Protein AF-A0A2G6HHV6-F1 (afdb_monomer_lite)

Foldseek 3Di:
DDPPCDPVNVVVPPCVVCVVVVVVVVVLVVCVVVPVCCPPPVNVVVVCVVCVVVVVLVVVVVVCVVVVHPDCVSVVVCVVVVVVVVVVD

Sequence (89 aa):
MIESVSLKELLKGNIRQSGIFIAFIAIVALFAVLNPSFLSPGNLTNIVLQYSYILILAIGMLFVIVLGQIDLSVGSVVAVTGALSAVLV

Secondary structure (DSSP, 8-state):
------HHHHHHS-TTTSHHHHHHHHHHHHHHHH-TTTTSHHHHHHHHHHHHHHHHHHHHHHHHHHTT----HHHHHHHHHHHHHHHH-

Structure (mmCIF, N/CA/C/O backbone):
data_AF-A0A2G6HHV6-F1
#
_entry.id   AF-A0A2G6HHV6-F1
#
loop_
_atom_site.group_PDB
_atom_site.id
_atom_site.type_symbol
_atom_site.label_atom_id
_atom_site.label_alt_id
_atom_site.label_comp_id
_atom_site.label_asym_id
_atom_site.label_entity_id
_atom_site.label_seq_id
_atom_site.pdbx_PDB_ins_code
_atom_site.Cartn_x
_atom_site.Cartn_y
_atom_site.Cartn_z
_atom_site.occupancy
_atom_site.B_iso_or_equiv
_atom_site.auth_seq_id
_atom_site.auth_comp_id
_atom_site.auth_asym_id
_atom_site.auth_atom_id
_atom_site.pdbx_PDB_model_num
ATOM 1 N N . MET A 1 1 ? 17.026 -37.337 13.804 1.00 42.88 1 MET A N 1
ATOM 2 C CA . MET A 1 1 ? 16.086 -37.687 12.722 1.00 42.88 1 MET A CA 1
ATOM 3 C C . MET A 1 1 ? 15.511 -36.376 12.213 1.00 42.88 1 MET A C 1
ATOM 5 O O . MET A 1 1 ? 14.566 -35.875 12.796 1.00 42.88 1 MET A O 1
ATOM 9 N N . ILE A 1 2 ? 16.189 -35.729 11.260 1.00 55.09 2 ILE A N 1
ATOM 10 C CA . ILE A 1 2 ? 15.702 -34.477 10.664 1.00 55.09 2 ILE A CA 1
ATOM 11 C C . ILE A 1 2 ? 14.800 -34.920 9.517 1.00 55.09 2 ILE A C 1
ATOM 13 O O . ILE A 1 2 ? 15.305 -35.391 8.498 1.00 55.09 2 ILE A O 1
ATOM 17 N N . GLU A 1 3 ? 13.484 -34.877 9.715 1.00 62.53 3 GLU A N 1
ATOM 18 C CA . GLU A 1 3 ? 12.543 -35.040 8.610 1.00 62.53 3 GLU A CA 1
ATOM 19 C C . GLU A 1 3 ? 12.856 -33.960 7.573 1.00 62.53 3 GLU A C 1
ATOM 21 O O . GLU A 1 3 ? 12.808 -32.761 7.856 1.00 62.53 3 GLU A O 1
ATOM 26 N N . SER A 1 4 ? 13.242 -34.388 6.372 1.00 61.66 4 SER A N 1
ATOM 27 C CA . SER A 1 4 ? 13.319 -33.494 5.225 1.00 61.66 4 SER A CA 1
ATOM 28 C C . SER A 1 4 ? 11.884 -33.154 4.853 1.00 61.66 4 SER A C 1
ATOM 30 O O . SER A 1 4 ? 11.222 -33.897 4.133 1.00 61.66 4 SER A O 1
ATOM 32 N N . VAL A 1 5 ? 11.378 -32.062 5.428 1.00 63.19 5 VAL A N 1
ATOM 33 C CA . VAL A 1 5 ? 10.036 -31.563 5.138 1.00 63.19 5 VAL A CA 1
ATOM 34 C C . VAL A 1 5 ? 9.932 -31.392 3.625 1.00 63.19 5 VAL A C 1
ATOM 36 O O . VAL A 1 5 ? 10.594 -30.550 3.016 1.00 63.19 5 VAL A O 1
ATOM 39 N N . SER A 1 6 ? 9.149 -32.268 3.003 1.00 66.69 6 SER A N 1
ATOM 40 C CA . SER A 1 6 ? 8.993 -32.322 1.559 1.00 66.69 6 SER A CA 1
ATOM 41 C C . SER A 1 6 ? 8.312 -31.040 1.092 1.00 66.69 6 SER A C 1
ATOM 43 O O . SER A 1 6 ? 7.257 -30.666 1.606 1.00 66.69 6 SER A O 1
ATOM 45 N N . LEU A 1 7 ? 8.866 -30.381 0.071 1.00 65.44 7 LEU A N 1
ATOM 46 C CA . LEU A 1 7 ? 8.244 -29.221 -0.587 1.00 65.44 7 LEU A CA 1
ATOM 47 C C . LEU A 1 7 ? 6.778 -29.489 -0.966 1.00 65.44 7 LEU A C 1
ATOM 49 O O . LEU A 1 7 ? 5.953 -28.581 -0.944 1.00 65.44 7 LEU A O 1
ATOM 53 N N . LYS A 1 8 ? 6.431 -30.748 -1.269 1.00 60.81 8 LYS A N 1
ATOM 54 C CA . LYS A 1 8 ? 5.056 -31.158 -1.581 1.00 60.81 8 LYS A CA 1
ATOM 55 C C . LYS A 1 8 ? 4.125 -31.130 -0.367 1.00 60.81 8 LYS A C 1
ATOM 57 O O . LYS A 1 8 ? 2.932 -30.921 -0.557 1.00 60.81 8 LYS A O 1
ATOM 62 N N . GLU A 1 9 ? 4.638 -31.323 0.845 1.00 62.75 9 GLU A N 1
ATOM 63 C CA . GLU A 1 9 ? 3.861 -31.226 2.087 1.00 62.75 9 GLU A CA 1
ATOM 64 C C . GLU A 1 9 ? 3.697 -29.775 2.546 1.00 62.75 9 GLU A C 1
ATOM 66 O O . GLU A 1 9 ? 2.594 -29.393 2.931 1.00 62.75 9 GLU A O 1
ATOM 71 N N . LEU A 1 10 ? 4.721 -28.931 2.358 1.00 59.91 10 LEU A N 1
ATOM 72 C CA . LEU A 1 10 ? 4.595 -27.474 2.530 1.00 59.91 10 LEU A CA 1
ATOM 73 C C . LEU A 1 10 ? 3.549 -26.870 1.583 1.00 59.91 10 LEU A C 1
ATOM 75 O O . LEU A 1 10 ? 2.799 -25.982 1.974 1.00 59.91 10 LEU A O 1
ATOM 79 N N . LEU A 1 11 ? 3.465 -27.375 0.348 1.00 64.88 11 LEU A N 1
ATOM 80 C CA . LEU A 1 11 ? 2.488 -26.923 -0.648 1.00 64.88 11 LEU A CA 1
ATOM 81 C C . LEU A 1 11 ? 1.074 -27.500 -0.436 1.00 64.88 11 LEU A C 1
ATOM 83 O O . LEU A 1 11 ? 0.106 -26.931 -0.941 1.00 64.88 11 LEU A O 1
ATOM 87 N N . LYS A 1 12 ? 0.928 -28.616 0.294 1.00 64.69 12 LYS A N 1
ATOM 88 C CA . LYS A 1 12 ? -0.376 -29.246 0.586 1.00 64.69 12 LYS A CA 1
ATOM 89 C C . LYS A 1 12 ? -1.088 -28.640 1.798 1.00 64.69 12 LYS A C 1
ATOM 91 O O . LYS A 1 12 ? -2.289 -28.860 1.956 1.00 64.69 12 LYS A O 1
ATOM 96 N N . GLY A 1 13 ? -0.382 -27.879 2.633 1.00 62.81 13 GLY A N 1
ATOM 97 C CA . GLY A 1 13 ? -0.961 -27.156 3.762 1.00 62.81 13 GLY A CA 1
ATOM 98 C C . GLY A 1 13 ? -1.676 -25.880 3.314 1.00 62.81 13 GLY A C 1
ATOM 99 O O . GLY A 1 13 ? -1.047 -24.932 2.865 1.00 62.81 13 GLY A O 1
ATOM 100 N N . ASN A 1 14 ? -3.001 -25.841 3.459 1.00 65.31 14 ASN A N 1
ATOM 101 C CA . ASN A 1 14 ? -3.827 -24.627 3.417 1.00 65.31 14 ASN A CA 1
ATOM 102 C C . ASN A 1 14 ? -3.664 -23.705 2.193 1.00 65.31 14 ASN A C 1
ATOM 104 O O . ASN A 1 14 ? -3.689 -22.481 2.327 1.00 65.31 14 ASN A O 1
ATOM 108 N N . ILE A 1 15 ? -3.662 -24.265 0.979 1.00 68.94 15 ILE A N 1
ATOM 109 C CA . ILE A 1 15 ? -3.698 -23.479 -0.273 1.00 68.94 15 ILE A CA 1
ATOM 110 C C . ILE A 1 15 ? -4.844 -22.443 -0.298 1.00 68.94 15 ILE A C 1
ATOM 112 O O . ILE A 1 15 ? -4.732 -21.391 -0.922 1.00 68.94 15 ILE A O 1
ATOM 116 N N . ARG A 1 16 ? -5.932 -22.712 0.444 1.00 66.56 16 ARG A N 1
ATOM 117 C CA . ARG A 1 16 ? -7.072 -21.803 0.629 1.00 66.56 16 ARG A CA 1
ATOM 118 C C . ARG A 1 16 ? -6.755 -20.596 1.520 1.00 66.56 16 ARG A C 1
ATOM 120 O O . ARG A 1 16 ? -7.297 -19.528 1.273 1.00 66.56 16 ARG A O 1
ATOM 127 N N . GLN A 1 17 ? -5.907 -20.744 2.541 1.00 74.19 17 GLN A N 1
ATOM 128 C CA . GLN A 1 17 ? -5.473 -19.620 3.388 1.00 74.19 17 GLN A CA 1
ATOM 129 C C . GLN A 1 17 ? -4.338 -18.828 2.728 1.00 74.19 17 GLN A C 1
ATOM 131 O O . GLN A 1 17 ? -4.280 -17.612 2.871 1.00 74.19 17 GLN A O 1
ATOM 136 N N . SER A 1 18 ? -3.482 -19.489 1.946 1.00 82.38 18 SER A N 1
ATOM 137 C CA . SER A 1 18 ? -2.363 -18.845 1.244 1.00 82.38 18 SER A CA 1
ATOM 138 C C . SER A 1 18 ? -2.722 -18.311 -0.146 1.00 82.38 18 SER A C 1
ATOM 140 O O . SER A 1 18 ? -1.848 -17.795 -0.840 1.00 82.38 18 SER A O 1
ATOM 142 N N . GLY A 1 19 ? -3.990 -18.398 -0.561 1.00 86.69 19 GLY A N 1
ATOM 143 C CA . GLY A 1 19 ? -4.434 -18.049 -1.914 1.00 86.69 19 GLY A CA 1
ATOM 144 C C . GLY A 1 19 ? -4.037 -16.637 -2.350 1.00 86.69 19 GLY A C 1
ATOM 145 O O . GLY A 1 19 ? -3.608 -16.453 -3.485 1.00 86.69 19 GLY A O 1
ATOM 146 N N . ILE A 1 20 ? -4.086 -15.657 -1.439 1.00 89.19 20 ILE A N 1
ATOM 147 C CA . ILE A 1 20 ? -3.682 -14.277 -1.746 1.00 89.19 20 ILE A CA 1
ATOM 148 C C . ILE A 1 20 ? -2.176 -14.147 -1.998 1.00 89.19 20 ILE A C 1
ATOM 150 O O . ILE A 1 20 ? -1.764 -13.432 -2.906 1.00 89.19 20 ILE A O 1
ATOM 154 N N . PHE A 1 21 ? -1.352 -14.881 -1.248 1.00 87.44 21 PHE A N 1
ATOM 155 C CA . PHE A 1 21 ? 0.096 -14.883 -1.438 1.00 87.44 21 PHE A CA 1
ATOM 156 C C . PHE A 1 21 ? 0.472 -15.583 -2.748 1.00 87.44 21 PHE A C 1
ATOM 158 O O . PHE A 1 21 ? 1.300 -15.088 -3.506 1.00 87.44 21 PHE A O 1
ATOM 165 N N . ILE A 1 22 ? -0.197 -16.696 -3.058 1.00 90.19 22 ILE A N 1
ATOM 166 C CA . ILE A 1 22 ? -0.024 -17.413 -4.326 1.00 90.19 22 ILE A CA 1
ATOM 167 C C . ILE A 1 22 ? -0.416 -16.512 -5.506 1.00 90.19 22 ILE A C 1
ATOM 169 O O . ILE A 1 22 ? 0.342 -16.403 -6.468 1.00 90.19 22 ILE A O 1
ATOM 173 N N . ALA A 1 23 ? -1.559 -15.824 -5.417 1.00 91.88 23 ALA A N 1
ATOM 174 C CA . ALA A 1 23 ? -2.010 -14.881 -6.439 1.00 91.88 23 ALA A CA 1
ATOM 175 C C . ALA A 1 23 ? -1.039 -13.701 -6.611 1.00 91.88 23 ALA A C 1
ATOM 177 O O . ALA A 1 23 ? -0.742 -13.318 -7.741 1.00 91.88 23 ALA A O 1
ATOM 178 N N . PHE A 1 24 ? -0.499 -13.164 -5.511 1.00 92.19 24 PHE A N 1
ATOM 179 C CA . PHE A 1 24 ? 0.510 -12.106 -5.539 1.00 92.19 24 PHE A CA 1
ATOM 180 C C . PHE A 1 24 ? 1.765 -12.539 -6.305 1.00 92.19 24 PHE A C 1
ATOM 182 O O . PHE A 1 24 ? 2.162 -11.866 -7.255 1.00 92.19 24 PHE A O 1
ATOM 189 N N . ILE A 1 25 ? 2.352 -13.688 -5.951 1.00 94.38 25 ILE A N 1
ATOM 190 C CA . ILE A 1 25 ? 3.544 -14.210 -6.635 1.00 94.38 25 ILE A CA 1
ATOM 191 C C . ILE A 1 25 ? 3.257 -14.475 -8.118 1.00 94.38 25 ILE A C 1
ATOM 193 O O . ILE A 1 25 ? 4.076 -14.128 -8.968 1.00 94.38 25 ILE A O 1
ATOM 197 N N . ALA A 1 26 ? 2.089 -15.036 -8.444 1.00 95.31 26 ALA A N 1
ATOM 198 C CA . ALA A 1 26 ? 1.692 -15.292 -9.825 1.00 95.31 26 ALA A CA 1
ATOM 199 C C . ALA A 1 26 ? 1.582 -13.999 -10.652 1.00 95.31 26 ALA A C 1
ATOM 201 O O . ALA A 1 26 ? 2.104 -13.941 -11.764 1.00 95.31 26 ALA A O 1
ATOM 202 N N . ILE A 1 27 ? 0.956 -12.950 -10.107 1.00 95.44 27 ILE A N 1
ATOM 203 C CA . ILE A 1 27 ? 0.843 -11.637 -10.762 1.00 95.44 27 ILE A CA 1
ATOM 204 C C . ILE A 1 27 ? 2.218 -10.994 -10.954 1.00 95.44 27 ILE A C 1
ATOM 206 O O . ILE A 1 27 ? 2.521 -10.512 -12.044 1.00 95.44 27 ILE A O 1
ATOM 210 N N . VAL A 1 28 ? 3.072 -11.013 -9.927 1.00 95.44 28 VAL A N 1
ATOM 211 C CA . VAL A 1 28 ? 4.432 -10.460 -10.012 1.00 95.44 28 VAL A CA 1
ATOM 212 C C . VAL A 1 28 ? 5.239 -11.177 -11.094 1.00 95.44 28 VAL A C 1
ATOM 214 O O . VAL A 1 28 ? 5.863 -10.518 -11.922 1.00 95.44 28 VAL A O 1
ATOM 217 N N . ALA A 1 29 ? 5.190 -12.512 -11.135 1.00 96.62 29 ALA A N 1
ATOM 218 C CA . ALA A 1 29 ? 5.872 -13.306 -12.154 1.00 96.62 29 ALA A CA 1
ATOM 219 C C . ALA A 1 29 ? 5.334 -13.021 -13.565 1.00 96.62 29 ALA A C 1
ATOM 221 O O . ALA A 1 29 ? 6.118 -12.858 -14.499 1.00 96.62 29 ALA A O 1
ATOM 222 N N . LEU A 1 30 ? 4.012 -12.903 -13.717 1.00 97.75 30 LEU A N 1
ATOM 223 C CA . LEU A 1 30 ? 3.374 -12.561 -14.986 1.00 97.75 30 LEU A CA 1
ATOM 224 C C . LEU A 1 30 ? 3.889 -11.217 -15.521 1.00 97.75 30 LEU A C 1
ATOM 226 O O . LEU A 1 30 ? 4.362 -11.147 -16.654 1.00 97.75 30 LEU A O 1
ATOM 230 N N . PHE A 1 31 ? 3.850 -10.158 -14.709 1.00 96.19 31 PHE A N 1
ATOM 231 C CA . PHE A 1 31 ? 4.298 -8.832 -15.142 1.00 96.19 31 PHE A CA 1
ATOM 232 C C . PHE A 1 31 ? 5.815 -8.727 -15.307 1.00 96.19 31 PHE A C 1
ATOM 234 O O . PHE A 1 31 ? 6.265 -7.975 -16.168 1.00 96.19 31 PHE A O 1
ATOM 241 N N . ALA A 1 32 ? 6.598 -9.511 -14.564 1.00 95.62 32 ALA A N 1
ATOM 242 C CA . ALA A 1 32 ? 8.041 -9.600 -14.769 1.00 95.62 32 ALA A CA 1
ATOM 243 C C . ALA A 1 32 ? 8.405 -10.175 -16.150 1.00 95.62 32 ALA A C 1
ATOM 245 O O . ALA A 1 32 ? 9.394 -9.748 -16.741 1.00 95.62 32 ALA A O 1
ATOM 246 N N . VAL A 1 33 ? 7.606 -11.111 -16.680 1.00 96.81 33 VAL A N 1
ATOM 247 C CA . VAL A 1 33 ? 7.810 -11.676 -18.026 1.00 96.81 33 VAL A CA 1
ATOM 248 C C . VAL A 1 33 ? 7.245 -10.760 -19.113 1.00 96.81 33 VAL A C 1
ATOM 250 O O . VAL A 1 33 ? 7.883 -10.570 -20.145 1.00 96.81 33 VAL A O 1
ATOM 253 N N . LEU A 1 34 ? 6.058 -10.183 -18.898 1.00 97.31 34 LEU A N 1
ATOM 254 C CA . LEU A 1 34 ? 5.392 -9.334 -19.895 1.00 97.31 34 LEU A CA 1
ATOM 255 C C . LEU A 1 34 ? 6.047 -7.957 -20.058 1.00 97.31 34 LEU A C 1
ATOM 257 O O . LEU A 1 34 ? 5.948 -7.362 -21.129 1.00 97.31 34 LEU A O 1
ATOM 261 N N . ASN A 1 35 ? 6.690 -7.431 -19.013 1.00 96.00 35 ASN A N 1
ATOM 262 C CA . ASN A 1 35 ? 7.324 -6.120 -19.038 1.00 96.00 35 ASN A CA 1
ATOM 263 C C . ASN A 1 35 ? 8.744 -6.185 -18.440 1.00 96.00 35 ASN A C 1
ATOM 265 O O . ASN A 1 35 ? 8.894 -6.228 -17.217 1.00 96.00 35 ASN A O 1
ATOM 269 N N . PRO A 1 36 ? 9.798 -6.102 -19.277 1.00 91.75 36 PRO A N 1
ATOM 270 C CA . PRO A 1 36 ? 11.192 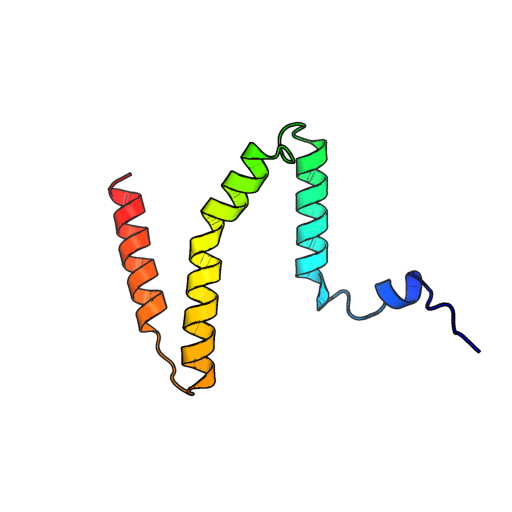-6.163 -18.828 1.00 91.75 36 PRO A CA 1
ATOM 271 C C . PRO A 1 36 ? 11.579 -5.084 -17.806 1.00 91.75 36 PRO A C 1
ATOM 273 O O . PRO A 1 36 ? 12.510 -5.270 -17.026 1.00 91.75 36 PRO A O 1
ATOM 276 N N . SER A 1 37 ? 10.878 -3.946 -17.790 1.00 94.69 37 SER A N 1
ATOM 277 C CA . SER A 1 37 ? 11.135 -2.840 -16.861 1.00 94.69 37 SER A CA 1
ATOM 278 C C . SER A 1 37 ? 10.332 -2.937 -15.562 1.00 94.69 37 SER A C 1
ATOM 280 O O . SER A 1 37 ? 10.537 -2.116 -14.665 1.00 94.69 37 SER A O 1
ATOM 282 N N . PHE A 1 38 ? 9.448 -3.930 -15.417 1.00 95.56 38 PHE A N 1
ATOM 283 C CA . PHE A 1 38 ? 8.587 -4.085 -14.243 1.00 95.56 38 PHE A CA 1
ATOM 284 C C . PHE A 1 38 ? 9.382 -4.206 -12.935 1.00 95.56 38 PHE A C 1
ATOM 286 O O . PHE A 1 38 ? 9.064 -3.532 -11.958 1.00 95.56 38 PHE A O 1
ATOM 293 N N . LEU A 1 39 ? 10.455 -5.001 -12.926 1.00 95.62 39 LEU A N 1
ATOM 294 C CA . LEU A 1 39 ? 11.328 -5.170 -11.755 1.00 95.62 39 LEU A CA 1
ATOM 295 C C . LEU A 1 39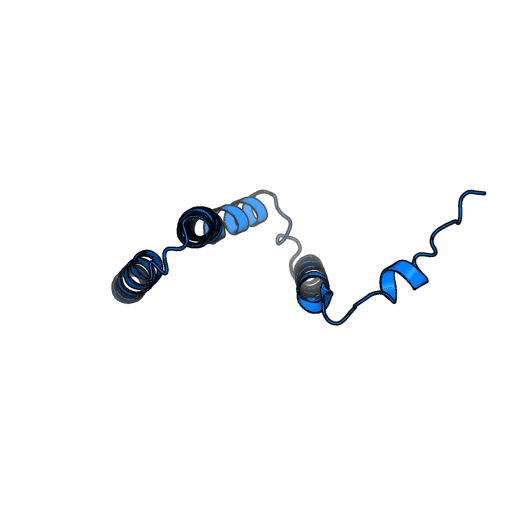 ? 12.495 -4.171 -11.716 1.00 95.62 39 LEU A C 1
ATOM 297 O O . LEU A 1 39 ? 13.434 -4.348 -10.942 1.00 95.62 39 LEU A O 1
ATOM 301 N N . SER A 1 40 ? 12.465 -3.120 -12.542 1.00 97.06 40 SER A N 1
ATOM 302 C CA . SER A 1 40 ? 13.482 -2.069 -12.468 1.00 97.06 40 SER A CA 1
ATOM 303 C C . SER A 1 40 ? 13.442 -1.372 -11.097 1.00 97.06 40 SER A C 1
ATOM 305 O O . SER A 1 40 ? 12.354 -1.181 -10.544 1.00 97.06 40 SER A O 1
ATOM 307 N N . PRO A 1 41 ? 14.589 -0.929 -10.543 1.00 95.88 41 PRO A N 1
ATOM 308 C CA . PRO A 1 41 ? 14.619 -0.250 -9.244 1.00 95.88 41 PRO A CA 1
ATOM 309 C C . PRO A 1 41 ? 13.715 0.986 -9.175 1.00 95.88 41 PRO A C 1
ATOM 311 O O . PRO A 1 41 ? 13.106 1.249 -8.137 1.00 95.88 41 PRO A O 1
ATOM 314 N N . GLY A 1 42 ? 13.585 1.718 -10.289 1.00 96.88 42 GLY A N 1
ATOM 315 C CA . GLY A 1 42 ? 12.689 2.869 -10.397 1.00 96.88 42 GLY A CA 1
ATOM 316 C C . GLY A 1 42 ? 11.220 2.467 -10.279 1.00 96.88 42 GLY A C 1
ATOM 317 O O . GLY A 1 42 ? 10.497 3.022 -9.455 1.00 96.88 42 GLY A O 1
ATOM 318 N N . ASN A 1 43 ? 10.783 1.458 -11.039 1.00 95.50 43 ASN A N 1
ATOM 319 C CA . ASN A 1 43 ? 9.400 0.991 -10.974 1.00 95.50 43 ASN A CA 1
ATOM 320 C C . ASN A 1 43 ? 9.068 0.350 -9.618 1.00 95.50 43 ASN A C 1
ATOM 322 O O . ASN A 1 43 ? 8.003 0.608 -9.064 1.00 95.50 43 ASN A O 1
ATOM 326 N N . LEU A 1 44 ? 9.992 -0.425 -9.044 1.00 95.50 44 LEU A N 1
ATOM 327 C CA . LEU A 1 44 ? 9.795 -1.051 -7.737 1.00 95.50 44 LEU A CA 1
ATOM 328 C C . LEU A 1 44 ? 9.651 0.001 -6.628 1.00 95.50 44 LEU A C 1
ATOM 330 O O . LEU A 1 44 ? 8.719 -0.071 -5.830 1.00 95.50 44 LEU A O 1
ATOM 334 N N . THR A 1 45 ? 10.516 1.021 -6.629 1.00 96.81 45 THR A N 1
ATOM 335 C CA . THR A 1 45 ? 10.402 2.174 -5.722 1.00 96.81 45 THR A CA 1
ATOM 336 C C . THR A 1 45 ? 9.071 2.896 -5.916 1.00 96.81 45 THR A C 1
ATOM 338 O O . THR A 1 45 ? 8.378 3.163 -4.939 1.00 96.81 45 THR A O 1
ATOM 341 N N . ASN A 1 46 ? 8.666 3.155 -7.162 1.00 95.62 46 ASN A N 1
ATOM 342 C CA . ASN A 1 46 ? 7.401 3.828 -7.455 1.00 95.62 46 ASN A CA 1
ATOM 343 C C . ASN A 1 46 ? 6.191 3.041 -6.948 1.00 95.62 46 ASN A C 1
ATOM 345 O O . ASN A 1 46 ? 5.272 3.647 -6.406 1.00 95.62 46 ASN A O 1
ATOM 349 N N . ILE A 1 47 ? 6.171 1.716 -7.107 1.00 94.56 47 ILE A N 1
ATOM 350 C CA . ILE A 1 47 ? 5.098 0.861 -6.582 1.00 94.56 47 ILE A CA 1
ATOM 351 C C . ILE A 1 47 ? 5.070 0.948 -5.053 1.00 94.56 47 ILE A C 1
ATOM 353 O O . ILE A 1 47 ? 4.023 1.224 -4.473 1.00 94.56 47 ILE A O 1
ATOM 357 N N . VAL A 1 48 ? 6.215 0.765 -4.391 1.00 94.75 48 VAL A N 1
ATOM 358 C CA . VAL A 1 48 ? 6.294 0.823 -2.923 1.00 94.75 48 VAL A CA 1
ATOM 359 C C . VAL A 1 48 ? 5.828 2.182 -2.401 1.00 94.75 48 VAL A C 1
ATOM 361 O O . VAL A 1 48 ? 5.016 2.230 -1.480 1.00 94.75 48 VAL A O 1
ATOM 364 N N . LEU A 1 49 ? 6.279 3.283 -3.005 1.00 95.75 49 LEU A N 1
ATOM 365 C CA . LEU A 1 49 ? 5.870 4.631 -2.611 1.00 95.75 49 LEU A CA 1
ATOM 366 C C . LEU A 1 49 ? 4.376 4.877 -2.856 1.00 95.75 49 LEU A C 1
ATOM 368 O O . LEU A 1 49 ? 3.710 5.405 -1.969 1.00 95.75 49 LEU A O 1
ATOM 372 N N . GLN A 1 50 ? 3.824 4.437 -3.990 1.00 94.38 50 GLN A N 1
ATOM 373 C CA . GLN A 1 50 ? 2.390 4.561 -4.284 1.00 94.38 50 GLN A CA 1
ATOM 374 C C . GLN A 1 50 ? 1.513 3.800 -3.287 1.00 94.38 50 GLN A C 1
ATOM 376 O O . GLN A 1 50 ? 0.451 4.290 -2.932 1.00 94.38 50 GLN A O 1
ATOM 381 N N . TYR A 1 51 ? 1.946 2.635 -2.801 1.00 93.75 51 TYR A N 1
ATOM 382 C CA . TYR A 1 51 ? 1.185 1.857 -1.814 1.00 93.75 51 TYR A CA 1
ATOM 383 C C . TYR A 1 51 ? 1.557 2.164 -0.355 1.00 93.75 51 TYR A C 1
ATOM 385 O O . TYR A 1 51 ? 0.884 1.694 0.566 1.00 93.75 51 TYR A O 1
ATOM 393 N N . SER A 1 52 ? 2.589 2.979 -0.118 1.00 94.31 52 SER A N 1
ATOM 394 C CA . SER A 1 52 ? 3.077 3.303 1.228 1.00 94.31 52 SER A CA 1
ATOM 395 C C . SER A 1 52 ? 2.006 3.938 2.119 1.00 94.31 52 SER A C 1
ATOM 397 O O . SER A 1 52 ? 1.934 3.617 3.305 1.00 94.31 52 SER A O 1
ATOM 399 N N . TYR A 1 53 ? 1.120 4.770 1.558 1.00 90.81 53 TYR A N 1
ATOM 400 C CA . TYR A 1 53 ? 0.054 5.410 2.331 1.00 90.81 53 TYR A CA 1
ATOM 401 C C . TYR A 1 53 ? -0.931 4.385 2.913 1.00 90.81 53 TYR A C 1
ATOM 403 O O . TYR A 1 53 ? -1.363 4.544 4.053 1.00 90.81 53 TYR A O 1
ATOM 411 N N . ILE A 1 54 ? -1.234 3.300 2.184 1.00 92.38 54 ILE A N 1
ATOM 412 C CA . ILE A 1 54 ? -2.102 2.216 2.672 1.00 92.38 54 ILE A CA 1
ATOM 413 C C . ILE A 1 54 ? -1.428 1.483 3.835 1.00 92.38 54 ILE A C 1
ATOM 415 O O . ILE A 1 54 ? -2.085 1.176 4.826 1.00 92.38 54 ILE A O 1
ATOM 419 N N . LEU A 1 55 ? -0.119 1.221 3.743 1.00 92.81 55 LEU A N 1
ATOM 420 C CA . LEU A 1 55 ? 0.640 0.567 4.815 1.00 92.81 55 LEU A CA 1
ATOM 421 C C . LEU A 1 55 ? 0.657 1.410 6.096 1.00 92.81 55 LEU A C 1
ATOM 423 O O . LEU A 1 55 ? 0.393 0.885 7.176 1.00 92.81 55 LEU A O 1
ATOM 427 N N . ILE A 1 56 ? 0.916 2.715 5.980 1.00 93.06 56 ILE A N 1
ATOM 428 C CA . ILE A 1 56 ? 0.907 3.646 7.120 1.00 93.06 56 ILE A CA 1
ATOM 429 C C . ILE A 1 56 ? -0.485 3.685 7.767 1.00 93.06 56 ILE A C 1
ATOM 431 O O . ILE A 1 56 ? -0.614 3.582 8.987 1.00 93.06 56 ILE A O 1
ATOM 435 N N . LEU A 1 57 ? -1.533 3.770 6.945 1.00 91.69 57 LEU A N 1
ATOM 436 C CA . LEU A 1 57 ? -2.930 3.750 7.376 1.00 91.69 57 LEU A CA 1
ATOM 437 C C . LEU A 1 57 ? -3.271 2.440 8.109 1.00 91.69 57 LEU A C 1
ATOM 439 O O . LEU A 1 57 ? -3.856 2.477 9.190 1.00 91.69 57 LEU A O 1
ATOM 443 N N . ALA A 1 58 ? -2.856 1.287 7.576 1.00 91.06 58 ALA A N 1
ATOM 444 C CA . ALA A 1 58 ? -3.068 -0.020 8.199 1.00 91.06 58 ALA A CA 1
ATOM 445 C C . ALA A 1 58 ? -2.408 -0.132 9.582 1.00 91.06 58 ALA A C 1
ATOM 447 O O . ALA A 1 58 ? -3.019 -0.670 10.505 1.00 91.06 58 ALA A O 1
ATOM 448 N N . ILE A 1 59 ? -1.202 0.421 9.751 1.00 92.94 59 ILE A N 1
ATOM 449 C CA . ILE A 1 59 ? -0.533 0.493 11.058 1.00 92.94 59 ILE A CA 1
ATOM 450 C C . ILE A 1 59 ? -1.349 1.355 12.034 1.00 92.94 59 ILE A C 1
ATOM 452 O O . ILE A 1 59 ? -1.545 0.959 13.179 1.00 92.94 59 ILE A O 1
ATOM 456 N N . GLY A 1 60 ? -1.882 2.497 11.587 1.00 90.19 60 GLY A N 1
ATOM 457 C CA . GLY A 1 60 ? -2.774 3.330 12.403 1.00 90.19 60 GLY A CA 1
ATOM 458 C C . GLY A 1 60 ? -4.048 2.595 12.837 1.00 90.19 60 GLY A C 1
ATOM 459 O O . GLY A 1 60 ? -4.405 2.610 14.015 1.00 90.19 60 GLY A O 1
ATOM 460 N N . MET A 1 61 ? -4.696 1.883 11.909 1.00 91.44 61 MET A N 1
ATOM 461 C CA . MET A 1 61 ? -5.890 1.080 12.204 1.00 91.44 61 MET A CA 1
ATOM 462 C C . MET A 1 61 ? -5.601 -0.083 13.159 1.00 91.44 61 MET A C 1
ATOM 464 O O . MET A 1 61 ? -6.461 -0.430 13.966 1.00 91.44 61 MET A O 1
ATOM 468 N N . LEU A 1 62 ? -4.395 -0.663 13.126 1.00 91.38 62 LEU A N 1
ATOM 469 C CA . LEU A 1 62 ? -3.999 -1.696 14.085 1.00 91.38 62 LEU A CA 1
ATOM 470 C C . LEU A 1 62 ? -4.077 -1.175 15.527 1.00 91.38 62 LEU A C 1
ATOM 472 O O . LEU A 1 62 ? -4.645 -1.854 16.377 1.00 91.38 62 LEU A O 1
ATOM 476 N N . PHE A 1 63 ? -3.565 0.030 15.803 1.00 90.00 63 PHE A N 1
ATOM 477 C CA . PHE A 1 63 ? -3.635 0.618 17.146 1.00 90.00 63 PHE A CA 1
ATOM 478 C C . PHE A 1 63 ? -5.077 0.852 17.601 1.00 90.00 63 PHE A C 1
ATOM 480 O O . PHE A 1 63 ? -5.418 0.512 18.730 1.00 90.00 63 PHE A O 1
ATOM 487 N N . VAL A 1 64 ? -5.935 1.367 16.718 1.00 89.31 64 VAL A N 1
ATOM 488 C CA . VAL A 1 64 ? -7.369 1.566 16.988 1.00 89.31 64 VAL A CA 1
ATOM 489 C C . VAL A 1 64 ? -8.040 0.257 17.420 1.00 89.31 64 VAL A C 1
ATOM 491 O O . VAL A 1 64 ? -8.692 0.208 18.464 1.00 89.31 64 VAL A O 1
ATOM 494 N N . ILE A 1 65 ? -7.826 -0.813 16.649 1.00 90.56 65 ILE A N 1
ATOM 495 C CA . ILE A 1 65 ? -8.427 -2.128 16.901 1.00 90.56 65 ILE A CA 1
ATOM 496 C C . ILE A 1 65 ? -7.886 -2.734 18.201 1.00 90.56 65 ILE A C 1
ATOM 498 O O . ILE A 1 65 ? -8.658 -3.254 19.005 1.00 90.56 65 ILE A O 1
ATOM 502 N N . VAL A 1 66 ? -6.572 -2.651 18.434 1.00 92.50 66 VAL A N 1
ATOM 503 C CA . VAL A 1 66 ? -5.932 -3.178 19.653 1.00 92.50 66 VAL A CA 1
ATOM 504 C C . VAL A 1 66 ? -6.439 -2.463 20.909 1.00 92.50 66 VAL A C 1
ATOM 506 O O . VAL A 1 66 ? -6.611 -3.103 21.943 1.00 92.50 66 VAL A O 1
ATOM 509 N N . LEU A 1 67 ? -6.744 -1.165 20.822 1.00 91.31 67 LEU A N 1
ATOM 510 C CA . LEU A 1 67 ? -7.340 -0.381 21.911 1.00 91.31 67 LEU A CA 1
ATOM 511 C C . LEU A 1 67 ? -8.848 -0.649 22.107 1.00 91.31 67 LEU A C 1
ATOM 513 O O . LEU A 1 67 ? -9.489 0.006 22.931 1.00 91.31 67 LEU A O 1
ATOM 517 N N . GLY A 1 68 ? -9.432 -1.596 21.364 1.00 85.19 68 GLY A N 1
ATOM 518 C CA . GLY A 1 68 ? -10.846 -1.964 21.458 1.00 85.19 68 GLY A CA 1
ATOM 519 C C . GLY A 1 68 ? -11.801 -0.885 20.947 1.00 85.19 68 GLY A C 1
ATOM 520 O O . GLY A 1 68 ? -12.991 -0.926 21.252 1.00 85.19 68 GLY A O 1
ATOM 521 N N . GLN A 1 69 ? -11.291 0.091 20.194 1.00 83.56 69 GLN A N 1
ATOM 522 C CA . GLN A 1 69 ? -12.099 1.126 19.566 1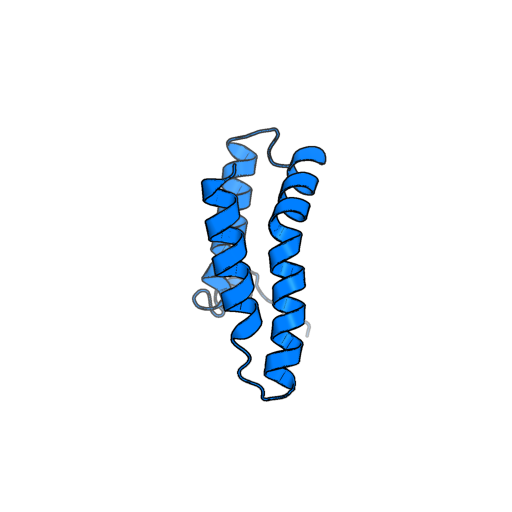.00 83.56 69 GLN A CA 1
ATOM 523 C C . GLN A 1 69 ? -12.486 0.671 18.157 1.00 83.56 69 GLN A C 1
ATOM 525 O O . GLN A 1 69 ? -11.664 0.150 17.408 1.00 83.56 69 GLN A O 1
ATOM 530 N N . ILE A 1 70 ? -13.740 0.890 17.769 1.00 76.56 70 ILE A N 1
ATOM 531 C CA . ILE A 1 70 ? -14.192 0.715 16.383 1.00 76.56 70 ILE A CA 1
ATOM 532 C C . ILE A 1 70 ? -14.187 2.105 15.742 1.00 76.56 70 ILE A C 1
ATOM 534 O O . ILE A 1 70 ? -15.235 2.688 15.471 1.00 76.56 70 ILE A O 1
ATOM 538 N N . ASP A 1 71 ? -12.994 2.691 15.601 1.00 80.69 71 ASP A N 1
ATOM 539 C CA . ASP A 1 71 ? -12.853 4.032 15.034 1.00 80.69 71 ASP A CA 1
ATOM 540 C C . ASP A 1 71 ? -12.850 3.968 13.498 1.00 80.69 71 ASP A C 1
ATOM 542 O O . ASP A 1 71 ? -11.849 3.653 12.853 1.00 80.69 71 ASP A O 1
ATOM 546 N N . LEU A 1 72 ? -14.017 4.253 12.915 1.00 80.88 72 LEU A N 1
ATOM 547 C CA . LEU A 1 72 ? -14.236 4.346 11.468 1.00 80.88 72 LEU A CA 1
ATOM 548 C C . LEU A 1 72 ? -13.776 5.689 10.870 1.00 80.88 72 LEU A C 1
ATOM 550 O O . LEU A 1 72 ? -13.838 5.858 9.647 1.00 80.88 72 LEU A O 1
ATOM 554 N N . SER A 1 73 ? -13.312 6.646 11.686 1.00 86.75 73 SER A N 1
ATOM 555 C CA . SER A 1 73 ? -12.939 7.988 11.220 1.00 86.75 73 SER A CA 1
ATOM 556 C C . SER A 1 73 ? -11.843 7.949 10.150 1.00 86.75 73 SER A C 1
ATOM 558 O O . SER A 1 73 ? -11.981 8.615 9.122 1.00 86.75 73 SER A O 1
ATOM 560 N N . VAL A 1 74 ? -10.829 7.089 10.308 1.00 87.38 74 VAL A N 1
ATOM 561 C CA . VAL A 1 74 ? -9.721 6.916 9.349 1.00 87.38 74 VAL A CA 1
ATOM 562 C C .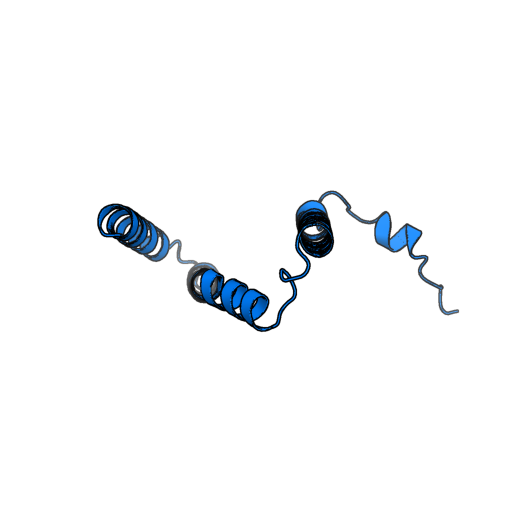 VAL A 1 74 ? -10.238 6.521 7.962 1.00 87.38 74 VAL A C 1
ATOM 564 O O . VAL A 1 74 ? -9.808 7.082 6.955 1.00 87.38 74 VAL A O 1
ATOM 567 N N . GLY A 1 75 ? -11.215 5.611 7.902 1.00 87.31 75 GLY A N 1
ATOM 568 C CA . GLY A 1 75 ? -11.838 5.192 6.646 1.00 87.31 75 GLY A CA 1
ATOM 569 C C . GLY A 1 75 ? -12.625 6.319 5.975 1.00 87.31 75 GLY A C 1
ATOM 570 O O . GLY A 1 75 ? -12.507 6.519 4.768 1.00 87.31 75 GLY A O 1
ATOM 571 N N . SER A 1 76 ? -13.383 7.099 6.755 1.00 90.12 76 SER A N 1
ATOM 572 C CA . SER A 1 76 ? -14.167 8.227 6.228 1.00 90.12 76 SER A CA 1
ATOM 573 C C . SER A 1 76 ? -13.292 9.360 5.675 1.00 90.12 76 SER A C 1
ATOM 575 O O . SER A 1 76 ? -13.593 9.897 4.609 1.00 90.12 76 SER A O 1
ATOM 577 N N . VAL A 1 77 ? -12.169 9.673 6.334 1.00 91.94 77 VAL A N 1
ATOM 578 C CA . VAL A 1 77 ? -11.208 10.681 5.863 1.00 91.94 77 VAL A CA 1
ATOM 579 C C . VAL A 1 77 ? -10.608 10.253 4.530 1.00 91.94 77 VAL A C 1
ATOM 581 O O . VAL A 1 77 ? -10.558 11.049 3.599 1.00 91.94 77 VAL A O 1
ATOM 584 N N . VAL A 1 78 ? -10.206 8.987 4.414 1.00 92.00 78 VAL A N 1
ATOM 585 C CA . VAL A 1 78 ? -9.606 8.435 3.190 1.00 92.00 78 VAL A CA 1
ATOM 586 C C . VAL A 1 78 ? -10.614 8.396 2.042 1.00 92.00 78 VAL A C 1
ATOM 588 O O . VAL A 1 78 ? -10.260 8.705 0.908 1.00 92.00 78 VAL A O 1
ATOM 591 N N . ALA A 1 79 ? -11.880 8.080 2.326 1.00 91.88 79 ALA A N 1
ATOM 592 C CA . ALA A 1 79 ? -12.939 8.118 1.323 1.00 91.88 79 ALA A CA 1
ATOM 593 C C . ALA A 1 79 ? -13.171 9.540 0.784 1.00 91.88 79 ALA A C 1
ATOM 595 O O . ALA A 1 79 ? -13.255 9.729 -0.429 1.00 91.88 79 ALA A O 1
ATOM 596 N N . VAL A 1 80 ? -13.233 10.547 1.664 1.00 95.00 80 VAL A N 1
ATOM 597 C CA . VAL A 1 80 ? -13.442 11.947 1.259 1.00 95.00 80 VAL A CA 1
ATOM 598 C C . VAL A 1 80 ? -12.231 12.495 0.506 1.00 95.00 80 VAL A C 1
ATOM 600 O O . VAL A 1 80 ? -12.397 13.080 -0.562 1.00 95.00 80 VAL A O 1
ATOM 603 N N . THR A 1 81 ? -11.011 12.295 1.011 1.00 93.00 81 THR A N 1
ATOM 604 C CA . THR A 1 81 ? -9.797 12.778 0.331 1.00 93.00 81 THR A CA 1
ATOM 605 C C . THR A 1 81 ? -9.574 12.071 -1.001 1.00 93.00 81 THR A C 1
ATOM 607 O O . THR A 1 81 ? -9.208 12.727 -1.973 1.00 93.00 81 THR A O 1
ATOM 610 N N . GLY A 1 82 ? -9.868 10.770 -1.085 1.00 91.75 82 GLY A N 1
ATOM 611 C CA . GLY A 1 82 ? -9.832 10.009 -2.332 1.00 91.75 82 GLY A CA 1
ATOM 612 C C . GLY A 1 82 ? -10.846 10.516 -3.359 1.00 91.75 82 GLY A C 1
ATOM 613 O O . GLY A 1 82 ? -10.481 10.755 -4.508 1.00 91.75 82 GLY A O 1
ATOM 614 N N . ALA A 1 83 ? -12.097 10.751 -2.946 1.00 94.81 83 ALA A N 1
ATOM 615 C CA . ALA A 1 83 ? -13.133 11.301 -3.821 1.00 94.81 83 ALA A CA 1
ATOM 616 C C . ALA A 1 83 ? -12.775 12.706 -4.330 1.00 94.81 83 ALA A C 1
ATOM 618 O O . ALA A 1 83 ? -12.939 12.989 -5.513 1.00 94.81 83 ALA A O 1
ATOM 619 N N . LEU A 1 84 ? -12.242 13.571 -3.461 1.00 96.56 84 LEU A N 1
ATOM 620 C CA . LEU A 1 84 ? -11.782 14.903 -3.857 1.00 96.56 84 LEU A CA 1
ATOM 621 C C . LEU A 1 84 ? -10.588 14.830 -4.809 1.00 96.56 84 LEU A C 1
ATOM 623 O O . LEU A 1 84 ? -10.574 15.527 -5.821 1.00 96.56 84 LEU A O 1
ATOM 627 N N . SER A 1 85 ? -9.609 13.968 -4.523 1.00 93.12 85 SER A N 1
ATOM 628 C CA . SER A 1 85 ? -8.449 13.778 -5.395 1.00 93.12 85 SER A CA 1
ATOM 629 C C . SER A 1 85 ? -8.855 13.312 -6.79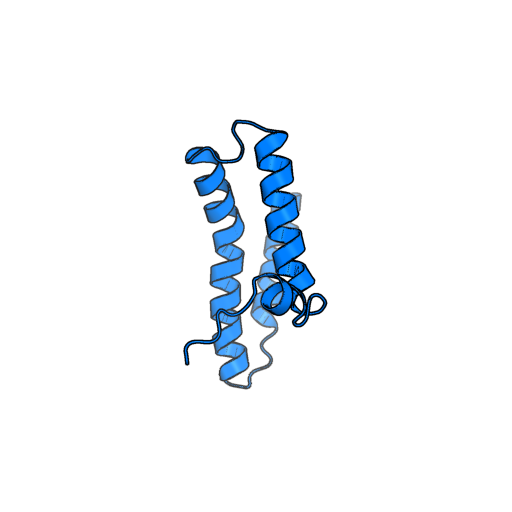0 1.00 93.12 85 SER A C 1
ATOM 631 O O . SER A 1 85 ? -8.254 13.768 -7.752 1.00 93.12 85 SER A O 1
ATOM 633 N N . ALA A 1 86 ? -9.863 12.444 -6.906 1.00 93.38 86 ALA A N 1
ATOM 634 C CA . ALA A 1 86 ? -10.359 11.956 -8.193 1.00 93.38 86 ALA A CA 1
ATOM 635 C C . ALA A 1 86 ? -11.120 13.016 -9.010 1.00 93.38 86 ALA A C 1
ATOM 637 O O . ALA A 1 86 ? -11.310 12.839 -10.207 1.00 93.38 86 ALA A O 1
ATOM 638 N N . VAL A 1 87 ? -11.608 14.082 -8.368 1.00 95.44 87 VAL A N 1
ATOM 639 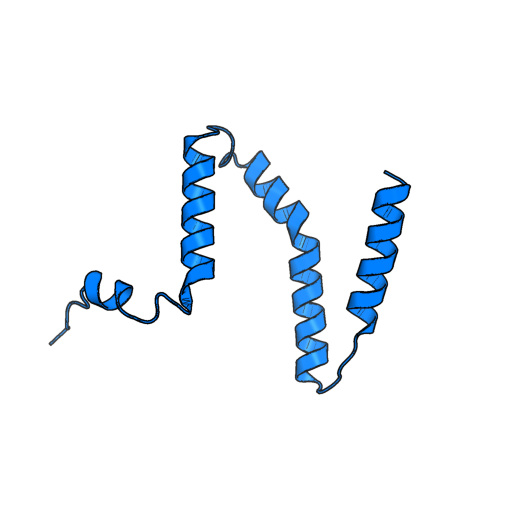C CA . VAL A 1 87 ? -12.280 15.202 -9.048 1.00 95.44 87 VAL A CA 1
ATOM 640 C C . VAL A 1 87 ? -11.283 16.291 -9.449 1.00 95.44 87 VAL A C 1
ATOM 642 O O . VAL A 1 87 ? -11.485 16.967 -10.455 1.00 95.44 87 VAL A O 1
ATOM 645 N N . LEU A 1 88 ? -10.244 16.505 -8.640 1.00 91.88 88 LEU A N 1
ATOM 646 C CA . LEU A 1 88 ? -9.277 17.590 -8.825 1.00 91.88 88 LEU A CA 1
ATOM 647 C C . LEU A 1 88 ? -8.131 17.249 -9.785 1.00 91.88 88 LEU A C 1
ATOM 649 O O . LEU A 1 88 ? -7.554 18.170 -10.364 1.00 91.88 88 LEU A O 1
ATOM 653 N N . VAL A 1 89 ? -7.775 15.967 -9.898 1.00 79.00 89 VAL A N 1
ATOM 654 C CA . VAL A 1 89 ? -6.707 15.442 -10.767 1.00 79.00 89 VAL A CA 1
ATOM 655 C C . VAL A 1 89 ? -7.333 14.704 -11.936 1.00 79.00 89 VAL A C 1
ATOM 657 O O . VAL A 1 89 ? -6.895 14.961 -13.078 1.00 79.00 89 VAL A O 1
#

Radius of gyration: 19.39 Å; chains: 1; bounding box: 30×55×42 Å

pLDDT: mean 86.44, std 12.48, range [42.88, 97.75]